Protein AF-A0A946S634-F1 (afdb_monomer_lite)

Sequence (115 aa):
MEAPKLRGMFRNVRTKPRSFVFKSRHLSDDPPQWSERKRRIESEVAKERGEKVPEQNMDSSIRFRKGGSVRKAARKANIRVILIGVVLLWITWKMMVWAETTEFGKMLEFIRDNG

Structure (mmCIF, N/CA/C/O backbone):
data_AF-A0A946S634-F1
#
_entry.id   AF-A0A946S634-F1
#
loop_
_atom_site.group_PDB
_atom_site.id
_atom_site.type_symbol
_atom_site.label_atom_id
_atom_site.label_alt_id
_atom_site.label_comp_id
_atom_site.label_asym_id
_atom_site.label_entity_id
_atom_site.label_seq_id
_atom_site.pdbx_PDB_ins_code
_atom_site.Cartn_x
_atom_site.Cartn_y
_atom_site.Cartn_z
_atom_site.occupancy
_atom_site.B_iso_or_equiv
_atom_site.auth_seq_id
_atom_site.auth_comp_id
_atom_site.auth_asym_id
_atom_site.auth_atom_id
_atom_site.pdbx_PDB_model_num
ATOM 1 N N . MET A 1 1 ? 35.380 -61.610 2.572 1.00 47.81 1 MET A N 1
ATOM 2 C CA . MET A 1 1 ? 33.929 -61.432 2.354 1.00 47.81 1 MET A CA 1
ATOM 3 C C . MET A 1 1 ? 33.678 -59.942 2.209 1.00 47.81 1 MET A C 1
ATOM 5 O O . MET A 1 1 ? 33.981 -59.209 3.140 1.00 47.81 1 MET A O 1
ATOM 9 N N . GLU A 1 2 ? 33.250 -59.479 1.035 1.00 51.38 2 GLU A N 1
ATOM 10 C CA . GLU A 1 2 ? 32.913 -58.063 0.828 1.00 51.38 2 GLU A CA 1
ATOM 11 C C . GLU A 1 2 ? 31.563 -57.737 1.478 1.00 51.38 2 GLU A C 1
ATOM 13 O O . GLU A 1 2 ? 30.606 -58.502 1.359 1.00 51.38 2 GLU A O 1
ATOM 18 N N . ALA A 1 3 ? 31.490 -56.606 2.182 1.00 69.62 3 ALA A N 1
ATOM 19 C CA . ALA A 1 3 ? 30.273 -56.177 2.860 1.00 69.62 3 ALA A CA 1
ATOM 20 C C . ALA A 1 3 ? 29.175 -55.795 1.843 1.00 69.62 3 ALA A C 1
ATOM 22 O O . ALA A 1 3 ? 29.455 -55.081 0.871 1.00 69.62 3 ALA A O 1
ATOM 23 N N . PRO A 1 4 ? 27.913 -56.219 2.050 1.00 67.31 4 PRO A N 1
ATOM 24 C CA . PRO A 1 4 ? 26.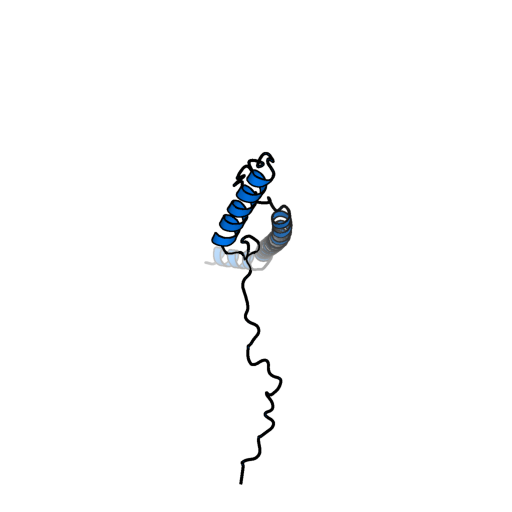828 -55.901 1.133 1.00 67.31 4 PRO A CA 1
ATOM 25 C C . PRO A 1 4 ? 26.535 -54.394 1.136 1.00 67.31 4 PRO A C 1
ATOM 27 O O . PRO A 1 4 ? 26.269 -53.782 2.170 1.00 67.31 4 PRO A O 1
ATOM 30 N N . LYS A 1 5 ? 26.566 -53.786 -0.056 1.00 66.12 5 LYS A N 1
ATOM 31 C CA . LYS A 1 5 ? 26.249 -52.368 -0.269 1.00 66.12 5 LYS A CA 1
ATOM 32 C C . LYS A 1 5 ? 24.762 -52.136 0.007 1.00 66.12 5 LYS A C 1
ATOM 34 O O . LYS A 1 5 ? 23.916 -52.466 -0.826 1.00 66.12 5 LYS A O 1
ATOM 39 N N . LEU A 1 6 ? 24.444 -51.544 1.158 1.00 64.75 6 LEU A N 1
ATOM 40 C CA . LEU A 1 6 ? 23.096 -51.073 1.473 1.00 64.75 6 LEU A CA 1
ATOM 41 C C . LEU A 1 6 ? 22.635 -50.117 0.361 1.00 64.75 6 LEU A C 1
ATOM 43 O O . LEU A 1 6 ? 23.251 -49.076 0.119 1.00 64.75 6 LEU A O 1
ATOM 47 N N . ARG A 1 7 ? 21.549 -50.468 -0.340 1.00 61.59 7 ARG A N 1
ATOM 48 C CA . ARG A 1 7 ? 20.851 -49.555 -1.257 1.00 61.59 7 ARG A CA 1
ATOM 49 C C . ARG A 1 7 ? 20.213 -48.451 -0.410 1.00 61.59 7 ARG A C 1
ATOM 51 O O . ARG A 1 7 ? 19.068 -48.565 0.007 1.00 61.59 7 ARG A O 1
ATOM 58 N N . GLY A 1 8 ? 20.995 -47.418 -0.104 1.00 64.19 8 GLY A N 1
ATOM 59 C CA . GLY A 1 8 ? 20.575 -46.313 0.750 1.00 64.19 8 GLY A CA 1
ATOM 60 C C . GLY A 1 8 ? 19.323 -45.622 0.210 1.00 64.19 8 GLY A C 1
ATOM 61 O O . GLY A 1 8 ? 19.246 -45.309 -0.981 1.00 64.19 8 GLY A O 1
ATOM 62 N N . MET A 1 9 ? 18.376 -45.338 1.111 1.00 62.03 9 MET A N 1
ATOM 63 C CA . MET A 1 9 ? 17.115 -44.613 0.869 1.00 62.03 9 MET A CA 1
ATOM 64 C C . MET A 1 9 ? 17.295 -43.249 0.169 1.00 62.03 9 MET A C 1
ATOM 66 O O . MET A 1 9 ? 16.334 -42.659 -0.311 1.00 62.03 9 MET A O 1
ATOM 70 N N . PHE A 1 10 ? 18.533 -42.764 0.058 1.00 60.84 10 PHE A N 1
ATOM 71 C CA . PHE A 1 10 ? 18.895 -41.461 -0.491 1.00 60.84 10 PHE A CA 1
ATOM 72 C C . PHE A 1 10 ? 19.576 -41.520 -1.865 1.00 60.84 10 PHE A C 1
ATOM 74 O O . PHE A 1 10 ? 20.105 -40.513 -2.325 1.00 60.84 10 PHE A O 1
ATOM 81 N N . ARG A 1 11 ? 19.546 -42.664 -2.564 1.00 62.12 11 ARG A N 1
ATOM 82 C CA . ARG A 1 11 ? 20.166 -42.806 -3.899 1.00 62.12 11 ARG A CA 1
ATOM 83 C C . ARG A 1 11 ? 19.581 -41.850 -4.961 1.00 62.12 11 ARG A C 1
ATOM 85 O O . ARG A 1 11 ? 20.279 -41.526 -5.914 1.00 62.12 11 ARG A O 1
ATOM 92 N N . ASN A 1 12 ? 18.350 -41.364 -4.761 1.00 59.22 12 ASN A N 1
ATOM 93 C CA . ASN A 1 12 ? 17.686 -40.368 -5.616 1.00 59.22 12 ASN A CA 1
ATOM 94 C C . ASN A 1 12 ? 17.507 -38.991 -4.959 1.00 59.22 12 ASN A C 1
ATOM 96 O O . ASN A 1 12 ? 16.863 -38.112 -5.538 1.00 59.22 12 ASN A O 1
ATOM 100 N N . VAL A 1 13 ? 18.076 -38.763 -3.773 1.00 61.84 13 VAL A N 1
ATOM 101 C CA . VAL A 1 13 ? 18.106 -37.406 -3.230 1.00 61.84 13 VAL A CA 1
ATOM 102 C C . VAL A 1 13 ? 19.178 -36.644 -3.989 1.00 61.84 13 VAL A C 1
ATOM 104 O O . VAL A 1 13 ? 20.350 -37.009 -3.961 1.00 61.84 13 VAL A O 1
ATOM 107 N N . ARG A 1 14 ? 18.760 -35.596 -4.713 1.00 60.94 14 ARG A N 1
ATOM 108 C CA . ARG A 1 14 ? 19.673 -34.619 -5.314 1.00 60.94 14 ARG A CA 1
ATOM 109 C C . ARG A 1 14 ? 20.635 -34.170 -4.216 1.00 60.94 14 ARG A C 1
ATOM 111 O O . ARG A 1 14 ? 20.251 -33.412 -3.334 1.00 60.94 14 ARG A O 1
ATOM 118 N N . THR A 1 15 ? 21.876 -34.641 -4.283 1.00 65.94 15 THR A N 1
ATOM 119 C CA . THR A 1 15 ? 22.933 -34.365 -3.297 1.00 65.94 15 THR A CA 1
ATOM 120 C C . THR A 1 15 ? 23.257 -32.877 -3.180 1.00 65.94 15 THR A C 1
ATOM 122 O O . THR A 1 15 ? 23.908 -32.461 -2.228 1.00 65.94 15 THR A O 1
ATOM 125 N N . LYS A 1 16 ? 22.769 -32.054 -4.117 1.00 65.94 16 LYS A N 1
ATOM 126 C CA . LYS A 1 16 ? 22.778 -30.598 -4.021 1.00 65.94 16 LYS A CA 1
ATOM 127 C C . LYS A 1 16 ? 21.341 -30.079 -3.869 1.00 65.94 16 LYS A C 1
ATOM 129 O O . LYS A 1 16 ? 20.539 -30.287 -4.788 1.00 65.94 16 LYS A O 1
ATOM 134 N N . PRO A 1 17 ? 20.998 -29.398 -2.756 1.00 72.12 17 PRO A N 1
ATOM 135 C CA . PRO A 1 17 ? 19.730 -28.686 -2.656 1.00 72.12 17 PRO A CA 1
ATOM 136 C C . PRO A 1 17 ? 19.646 -27.631 -3.766 1.00 72.12 17 PRO A C 1
ATOM 138 O O . PRO A 1 17 ? 20.668 -27.121 -4.231 1.00 72.12 17 PRO A O 1
ATOM 141 N N . ARG A 1 18 ? 18.427 -27.301 -4.215 1.00 73.94 18 ARG A N 1
ATOM 142 C CA . ARG A 1 18 ? 18.215 -26.175 -5.137 1.00 73.94 18 ARG A CA 1
ATOM 143 C C . ARG A 1 18 ? 18.753 -24.912 -4.464 1.00 73.94 18 ARG A C 1
ATOM 145 O O . ARG A 1 18 ? 18.165 -24.452 -3.490 1.00 73.94 18 ARG A O 1
ATOM 152 N N . SER A 1 19 ? 19.864 -24.375 -4.958 1.00 79.25 19 SER A N 1
ATOM 153 C CA . SER A 1 19 ? 20.376 -23.097 -4.483 1.00 79.25 19 SER A CA 1
ATOM 154 C C . SER A 1 19 ? 19.461 -21.986 -4.985 1.00 79.25 19 SER A C 1
ATOM 156 O O . SER A 1 19 ? 19.088 -21.932 -6.160 1.00 79.25 19 SER A O 1
ATOM 158 N N . PHE A 1 20 ? 19.061 -21.106 -4.075 1.00 78.00 20 PHE A N 1
ATOM 159 C CA . PHE A 1 20 ? 18.397 -19.870 -4.448 1.00 78.00 20 PHE A CA 1
ATOM 160 C C . PHE A 1 20 ? 19.458 -18.926 -5.013 1.00 78.00 20 PHE A C 1
ATOM 162 O O . PHE A 1 20 ? 20.353 -18.491 -4.292 1.00 78.00 20 PHE A O 1
ATOM 169 N N . VAL A 1 21 ? 19.379 -18.638 -6.310 1.00 76.50 21 VAL A N 1
ATOM 170 C CA . VAL A 1 21 ? 20.218 -17.623 -6.951 1.00 76.50 21 VAL A CA 1
ATOM 171 C C . VAL A 1 21 ? 19.355 -16.391 -7.160 1.00 76.50 21 VAL A C 1
ATOM 173 O O . VAL A 1 21 ? 18.401 -16.412 -7.941 1.00 76.50 21 VAL A O 1
ATOM 176 N N . PHE A 1 22 ? 19.673 -15.323 -6.433 1.00 77.94 22 PHE A N 1
ATOM 177 C CA . PHE A 1 22 ? 18.998 -14.045 -6.590 1.00 77.94 22 PHE A CA 1
ATOM 178 C C . PHE A 1 22 ? 19.420 -13.406 -7.914 1.00 77.94 22 PHE A C 1
ATOM 180 O O . PHE A 1 22 ? 20.530 -12.896 -8.043 1.00 77.94 22 PHE A O 1
ATOM 187 N N . LYS A 1 23 ? 18.520 -13.430 -8.898 1.00 78.12 23 LYS A N 1
ATOM 188 C CA . LYS A 1 23 ? 18.667 -12.671 -10.141 1.00 78.12 23 LYS A CA 1
ATOM 189 C C . LYS A 1 23 ? 17.937 -11.351 -9.992 1.00 78.12 23 LYS A C 1
ATOM 191 O O . LYS A 1 23 ? 16.705 -11.320 -9.902 1.00 78.12 23 LYS A O 1
ATOM 196 N N . SER A 1 24 ? 18.684 -10.256 -9.933 1.00 78.75 24 SER A N 1
ATOM 197 C CA . SER A 1 24 ? 18.057 -8.941 -9.901 1.00 78.75 24 SER A CA 1
ATOM 198 C C . SER A 1 24 ? 17.417 -8.660 -11.268 1.00 78.75 24 SER A C 1
ATOM 200 O O . SER A 1 24 ? 18.008 -8.924 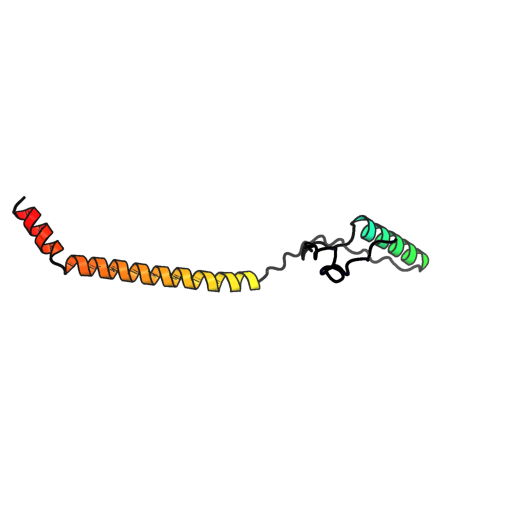-12.308 1.00 78.75 24 SER A O 1
ATOM 202 N N . ARG A 1 25 ? 16.203 -8.100 -11.295 1.00 76.44 25 ARG A N 1
ATOM 203 C CA . ARG A 1 25 ? 15.520 -7.744 -12.559 1.00 76.44 25 ARG A CA 1
ATOM 204 C C . ARG A 1 25 ? 16.195 -6.604 -13.330 1.00 76.44 25 ARG A C 1
ATOM 206 O O . ARG A 1 25 ? 15.756 -6.281 -14.430 1.00 76.44 25 ARG A O 1
ATOM 213 N N . HIS A 1 26 ? 17.181 -5.950 -12.723 1.00 75.12 26 HIS A N 1
ATOM 214 C CA . HIS A 1 26 ? 17.748 -4.688 -13.191 1.00 75.12 26 HIS A CA 1
ATOM 215 C C . HIS A 1 26 ? 19.242 -4.772 -13.501 1.00 75.12 26 HIS A C 1
ATOM 217 O O . HIS A 1 26 ? 19.785 -3.819 -14.047 1.00 75.12 26 HIS A O 1
ATOM 223 N N . LEU A 1 27 ? 19.885 -5.896 -13.183 1.00 70.19 27 LEU A N 1
ATOM 224 C CA . LEU A 1 27 ? 21.285 -6.148 -13.485 1.00 70.19 27 LEU A CA 1
ATOM 225 C C . LEU A 1 27 ? 21.359 -7.364 -14.401 1.00 70.19 27 LEU A C 1
ATOM 227 O O . LEU A 1 27 ? 20.770 -8.401 -14.099 1.00 70.19 27 LEU A O 1
ATOM 231 N N . SER A 1 28 ? 22.044 -7.213 -15.529 1.00 69.56 28 SER A N 1
ATOM 232 C CA . SER A 1 28 ? 22.392 -8.337 -16.391 1.00 69.56 28 SER A CA 1
ATOM 233 C C . SER A 1 28 ? 23.293 -9.309 -15.631 1.00 69.56 28 SER A C 1
ATOM 235 O O . SER A 1 28 ? 24.181 -8.879 -14.899 1.00 69.56 28 SER A O 1
ATOM 237 N N . ASP A 1 29 ? 23.084 -10.609 -15.837 1.00 70.81 29 ASP A N 1
ATOM 238 C CA . ASP A 1 29 ? 23.904 -11.665 -15.226 1.00 70.81 29 ASP A CA 1
ATOM 239 C C . ASP A 1 29 ? 25.335 -11.713 -15.815 1.00 70.81 29 ASP A C 1
ATOM 241 O O . ASP A 1 29 ? 26.199 -12.417 -15.292 1.00 70.81 29 ASP A O 1
ATOM 245 N N . ASP A 1 30 ? 25.591 -10.976 -16.903 1.00 73.56 30 ASP A N 1
ATOM 246 C CA . ASP A 1 30 ? 26.871 -10.976 -17.605 1.00 73.56 30 ASP A CA 1
ATOM 247 C C . ASP A 1 30 ? 27.944 -10.175 -16.849 1.00 73.56 30 ASP A C 1
ATOM 249 O O . ASP A 1 30 ? 27.696 -9.036 -16.432 1.00 73.56 30 ASP A O 1
ATOM 253 N N . PRO A 1 31 ? 29.173 -10.713 -16.722 1.00 75.75 31 PRO A N 1
ATOM 254 C CA . PRO A 1 31 ? 30.300 -9.964 -16.186 1.00 75.75 31 PRO A CA 1
ATOM 255 C C . PRO A 1 31 ? 30.550 -8.680 -17.001 1.00 75.75 31 PRO A C 1
ATOM 257 O O . PRO A 1 31 ? 30.579 -8.751 -18.233 1.00 75.75 31 PRO A O 1
ATOM 260 N N . PRO A 1 32 ? 30.829 -7.528 -16.359 1.00 68.69 32 PRO A N 1
ATOM 261 C CA . PRO A 1 32 ? 31.089 -6.257 -17.051 1.00 68.69 32 PRO A CA 1
ATOM 262 C C . PRO A 1 32 ? 32.189 -6.347 -18.121 1.00 68.69 32 PRO A C 1
ATOM 264 O O . PRO A 1 32 ? 32.119 -5.718 -19.167 1.00 68.69 32 PRO A O 1
ATOM 267 N N . GLN A 1 33 ? 33.177 -7.215 -17.903 1.00 77.19 33 GLN A N 1
ATOM 268 C CA . GLN A 1 33 ? 34.289 -7.436 -18.829 1.00 77.19 33 GLN A CA 1
ATOM 269 C C . GLN A 1 33 ? 33.852 -8.079 -20.158 1.00 77.19 33 GLN A C 1
ATOM 271 O O . GLN A 1 33 ? 34.536 -7.945 -21.174 1.00 77.19 33 GLN A O 1
ATOM 276 N N . TRP A 1 34 ? 32.728 -8.803 -20.173 1.00 78.56 34 TRP A N 1
ATOM 277 C CA . TRP A 1 34 ? 32.227 -9.482 -21.368 1.00 78.56 34 TRP A CA 1
ATOM 278 C C . TRP A 1 34 ? 31.584 -8.504 -22.352 1.00 78.56 34 TRP A C 1
ATOM 280 O O . TRP A 1 34 ? 31.833 -8.588 -23.556 1.00 78.56 34 TRP A O 1
ATOM 290 N N . SER A 1 35 ? 30.808 -7.540 -21.850 1.00 74.88 35 SER A N 1
ATOM 291 C CA . SER A 1 35 ? 30.194 -6.504 -22.686 1.00 74.88 35 SER A CA 1
ATOM 292 C C . SER A 1 35 ? 31.253 -5.589 -23.308 1.00 74.88 35 SER A C 1
ATOM 294 O O . SER A 1 35 ? 31.174 -5.278 -24.496 1.00 74.88 35 SER A O 1
ATOM 296 N N . GLU A 1 36 ? 32.297 -5.245 -22.552 1.00 76.56 36 GLU A N 1
ATOM 297 C CA . GLU A 1 36 ? 33.451 -4.487 -23.048 1.00 76.56 36 GLU A CA 1
ATOM 298 C C . GLU A 1 36 ? 34.210 -5.231 -24.154 1.00 76.56 36 GLU A C 1
ATOM 300 O O . GLU A 1 36 ? 34.564 -4.639 -25.177 1.00 76.56 36 GLU A O 1
ATOM 305 N N . ARG A 1 37 ? 34.433 -6.541 -23.984 1.00 78.75 37 ARG A N 1
ATOM 306 C CA . ARG A 1 37 ? 35.079 -7.389 -24.999 1.00 78.75 37 ARG A CA 1
ATOM 307 C C . ARG A 1 37 ? 34.242 -7.506 -26.264 1.00 78.75 37 ARG A C 1
ATOM 309 O O . ARG A 1 37 ? 34.773 -7.318 -27.355 1.00 78.75 37 ARG A O 1
ATOM 316 N N . LYS A 1 38 ? 32.941 -7.766 -26.122 1.00 82.44 38 LYS A N 1
ATOM 317 C CA . LYS A 1 38 ? 32.008 -7.848 -27.250 1.00 82.44 38 LYS A CA 1
ATOM 318 C C . LYS A 1 38 ? 31.996 -6.544 -28.050 1.00 82.44 38 LYS A C 1
ATOM 320 O O . LYS A 1 38 ? 32.116 -6.583 -29.268 1.00 82.44 38 LYS A O 1
ATOM 325 N N . ARG A 1 39 ? 31.980 -5.399 -27.359 1.00 74.50 39 ARG A N 1
ATOM 326 C CA . ARG A 1 39 ? 32.054 -4.067 -27.975 1.00 74.50 39 ARG A CA 1
ATOM 327 C C . ARG A 1 39 ? 33.349 -3.856 -28.756 1.00 74.50 39 ARG A C 1
ATOM 329 O O . ARG A 1 39 ? 33.325 -3.273 -29.837 1.00 74.50 39 ARG A O 1
ATOM 336 N N . ARG A 1 40 ? 34.479 -4.326 -28.219 1.00 79.69 40 ARG A N 1
ATOM 337 C CA . ARG A 1 40 ? 35.775 -4.226 -28.898 1.00 79.69 40 ARG A CA 1
ATOM 338 C C . ARG A 1 40 ? 35.774 -5.043 -30.195 1.00 79.69 40 ARG A C 1
ATOM 340 O O . ARG A 1 40 ? 36.075 -4.491 -31.247 1.00 79.69 40 ARG A O 1
ATOM 347 N N . ILE A 1 41 ? 35.312 -6.291 -30.128 1.00 83.06 41 ILE A N 1
ATOM 348 C CA . ILE A 1 41 ? 35.218 -7.194 -31.285 1.00 83.06 41 ILE A CA 1
ATOM 349 C C . ILE A 1 41 ? 34.269 -6.628 -32.346 1.00 83.06 41 ILE A C 1
ATOM 351 O O . ILE A 1 41 ? 34.621 -6.570 -33.517 1.00 83.06 41 ILE A O 1
ATOM 355 N N . GLU A 1 42 ? 33.085 -6.157 -31.951 1.00 81.56 42 GLU A N 1
ATOM 356 C CA . GLU A 1 42 ? 32.128 -5.546 -32.883 1.00 81.56 42 GLU A CA 1
ATOM 357 C C . GLU A 1 42 ? 32.715 -4.307 -33.574 1.00 81.56 42 GLU A C 1
ATOM 359 O O . GLU A 1 42 ? 32.507 -4.118 -34.771 1.00 81.56 42 GLU A O 1
ATOM 364 N N . SER A 1 43 ? 33.507 -3.499 -32.857 1.00 76.38 43 SER A N 1
ATOM 365 C CA . SER A 1 43 ? 34.197 -2.344 -33.441 1.00 76.38 43 SER A CA 1
ATOM 366 C C . SER A 1 43 ? 35.311 -2.734 -34.418 1.00 76.38 43 SER A C 1
ATOM 368 O O . SER A 1 43 ? 35.523 -2.038 -35.409 1.00 76.38 43 SER A O 1
ATOM 370 N N . GLU A 1 44 ? 36.018 -3.834 -34.157 1.00 79.19 44 GLU A N 1
ATOM 371 C CA . GLU A 1 44 ? 37.085 -4.354 -35.020 1.00 79.19 44 GLU A CA 1
ATOM 372 C C . GLU A 1 44 ? 36.492 -4.955 -36.302 1.00 79.19 44 GLU A C 1
ATOM 374 O O . GLU A 1 44 ? 36.890 -4.572 -37.400 1.00 79.19 44 GLU A O 1
ATOM 379 N N . VAL A 1 45 ? 35.445 -5.775 -36.179 1.00 82.56 45 VAL A N 1
ATOM 380 C CA . VAL A 1 45 ? 34.719 -6.369 -37.315 1.00 82.56 45 VAL A CA 1
ATOM 381 C C . VAL A 1 45 ? 34.061 -5.300 -38.194 1.00 82.56 45 VAL A C 1
ATOM 383 O O . VAL A 1 45 ? 34.071 -5.411 -39.419 1.00 82.56 45 VAL A O 1
ATOM 386 N N . ALA A 1 46 ? 33.499 -4.245 -37.599 1.00 76.88 46 ALA A N 1
ATOM 387 C CA . ALA A 1 46 ? 32.908 -3.143 -38.358 1.00 76.88 46 ALA A CA 1
ATOM 388 C C . ALA A 1 46 ? 33.963 -2.349 -39.152 1.00 76.88 46 ALA A C 1
ATOM 390 O O . ALA A 1 46 ? 33.711 -1.974 -40.299 1.00 76.88 46 ALA A O 1
ATOM 391 N N . LYS A 1 47 ? 35.163 -2.151 -38.581 1.00 75.69 47 LYS A N 1
ATOM 392 C CA . LYS A 1 4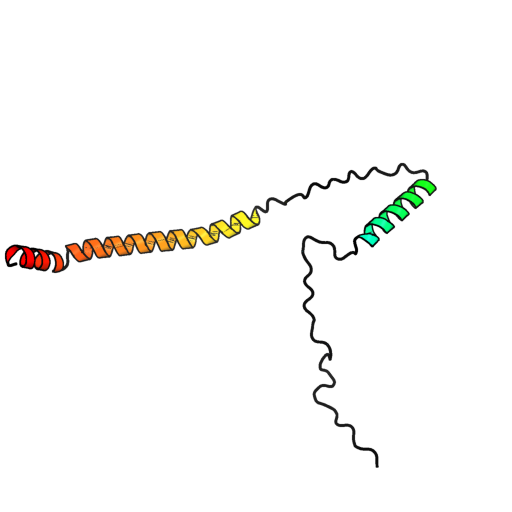7 ? 36.301 -1.537 -39.287 1.00 75.69 47 LYS A CA 1
ATOM 393 C C . LYS A 1 47 ? 36.771 -2.395 -40.459 1.00 75.69 47 LYS A C 1
ATOM 395 O O . LYS A 1 47 ? 37.000 -1.853 -41.535 1.00 75.69 47 LYS A O 1
ATOM 400 N N . GLU A 1 48 ? 36.869 -3.711 -40.273 1.00 77.31 48 GLU A N 1
ATOM 401 C CA . GLU A 1 48 ? 37.239 -4.646 -41.347 1.00 77.31 48 GLU A CA 1
ATOM 402 C C . GLU A 1 48 ? 36.212 -4.668 -42.487 1.00 77.31 48 GLU A C 1
ATOM 404 O O . GLU A 1 48 ? 36.580 -4.794 -43.652 1.00 77.31 48 GLU A O 1
ATOM 409 N N . ARG A 1 49 ? 34.924 -4.492 -42.171 1.00 77.56 49 ARG A N 1
ATOM 410 C CA . ARG A 1 49 ? 33.841 -4.414 -43.164 1.00 77.56 49 ARG A CA 1
ATOM 411 C C . ARG A 1 49 ? 33.710 -3.048 -43.846 1.00 77.56 49 ARG A C 1
ATOM 413 O O . ARG A 1 49 ? 32.870 -2.907 -44.731 1.00 77.56 49 ARG A O 1
ATOM 420 N N . GLY A 1 50 ? 34.514 -2.053 -43.459 1.00 70.94 50 GLY A N 1
ATOM 421 C CA . GLY A 1 50 ? 34.450 -0.694 -44.012 1.00 70.94 50 GLY A CA 1
ATOM 422 C C . GLY A 1 50 ? 33.143 0.042 -43.696 1.00 70.94 50 GLY A C 1
ATOM 423 O O . GLY A 1 50 ? 32.798 1.016 -44.366 1.00 70.94 50 GLY A O 1
ATOM 424 N N . GLU A 1 51 ? 32.398 -0.423 -42.693 1.00 72.12 51 GLU A N 1
ATOM 425 C CA . GLU A 1 51 ? 31.084 0.102 -42.339 1.00 72.12 51 GLU A CA 1
ATOM 426 C C . GLU A 1 51 ? 31.232 1.180 -41.254 1.00 72.12 51 GLU A C 1
ATOM 428 O O . GLU A 1 51 ? 32.057 1.069 -40.342 1.00 72.12 51 GLU A O 1
ATOM 433 N N . LYS A 1 52 ? 30.450 2.266 -41.341 1.00 62.12 52 LYS A N 1
ATOM 434 C CA . LYS A 1 52 ? 30.470 3.311 -40.307 1.00 62.12 52 LYS A CA 1
ATOM 435 C C . LYS A 1 52 ? 29.948 2.708 -39.007 1.00 62.12 52 LYS A C 1
ATOM 437 O O . LYS A 1 52 ? 28.773 2.367 -38.921 1.00 62.12 52 LYS A O 1
ATOM 442 N N . VAL A 1 53 ? 30.820 2.604 -38.003 1.00 60.12 53 VAL A N 1
ATOM 443 C CA . VAL A 1 53 ? 30.443 2.174 -36.652 1.00 60.12 53 VAL A CA 1
ATOM 444 C C . VAL A 1 53 ? 29.334 3.111 -36.168 1.00 60.12 53 VAL A C 1
ATOM 446 O O . VAL A 1 53 ? 29.591 4.313 -36.052 1.00 60.12 53 VAL A O 1
ATOM 449 N N . PRO A 1 54 ? 28.107 2.624 -35.910 1.00 58.25 54 PRO A N 1
ATOM 450 C CA . PRO A 1 54 ? 27.094 3.473 -35.319 1.00 58.25 54 PRO A CA 1
ATOM 451 C C . PRO A 1 54 ? 27.606 3.865 -33.937 1.00 58.25 54 PRO A C 1
ATOM 453 O O . PRO A 1 54 ? 27.857 3.006 -33.088 1.00 58.25 54 PRO A O 1
ATOM 456 N N . GLU A 1 55 ? 27.803 5.164 -33.730 1.00 55.72 55 GLU A N 1
ATOM 457 C CA . GLU A 1 55 ? 28.097 5.724 -32.422 1.00 55.72 55 GLU A CA 1
ATOM 458 C C . GLU A 1 55 ? 26.863 5.454 -31.557 1.00 55.72 55 GLU A C 1
ATOM 460 O O . GLU A 1 55 ? 25.865 6.176 -31.587 1.00 55.72 55 GLU A O 1
ATOM 465 N N . GLN A 1 56 ? 26.863 4.310 -30.872 1.00 55.56 56 GLN A N 1
ATOM 466 C CA . GLN A 1 56 ? 25.823 3.997 -29.913 1.00 55.56 56 GLN A CA 1
ATOM 467 C C . GLN A 1 56 ? 26.016 4.971 -28.764 1.00 55.56 56 GLN A C 1
ATOM 469 O O . GLN A 1 56 ? 26.838 4.744 -27.873 1.00 55.56 56 GLN A O 1
ATOM 474 N N . ASN A 1 57 ? 25.271 6.076 -28.848 1.00 49.56 57 ASN A N 1
ATOM 475 C CA . ASN A 1 57 ? 25.000 6.985 -27.754 1.00 49.56 57 ASN A CA 1
ATOM 476 C C . ASN A 1 57 ? 24.850 6.134 -26.497 1.00 49.56 57 ASN A C 1
ATOM 478 O O . ASN A 1 57 ? 23.914 5.334 -26.390 1.00 49.56 57 ASN A O 1
ATOM 482 N N . MET A 1 58 ? 25.814 6.256 -25.582 1.00 51.19 58 MET A N 1
ATOM 483 C CA . MET A 1 58 ? 25.682 5.726 -24.234 1.00 51.19 58 MET A CA 1
ATOM 484 C C . MET A 1 58 ? 24.615 6.573 -23.566 1.00 51.19 58 MET A C 1
ATOM 486 O O . MET A 1 58 ? 24.900 7.495 -22.809 1.00 51.19 58 MET A O 1
ATOM 490 N N . ASP A 1 59 ? 23.368 6.281 -23.905 1.00 49.44 59 ASP A N 1
ATOM 491 C CA . ASP A 1 59 ? 22.212 6.830 -23.248 1.00 49.44 59 ASP A CA 1
ATOM 492 C C . ASP A 1 59 ? 22.139 6.104 -21.902 1.00 49.44 59 ASP A C 1
ATOM 494 O O . ASP A 1 59 ? 21.399 5.143 -21.694 1.00 49.44 59 ASP A O 1
ATOM 498 N N . SER A 1 60 ? 22.996 6.543 -20.978 1.00 50.34 60 SER A N 1
ATOM 499 C CA . SER A 1 60 ? 22.973 6.206 -19.556 1.00 50.34 60 SER A CA 1
ATOM 500 C C . SER A 1 60 ? 21.758 6.830 -18.864 1.00 50.34 60 SER A C 1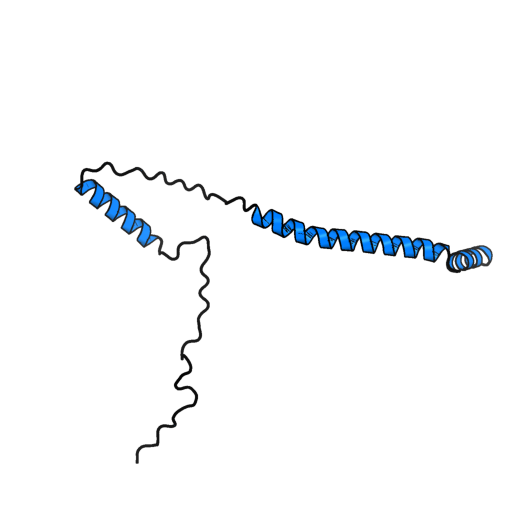
ATOM 502 O O . SER A 1 60 ? 21.737 6.995 -17.643 1.00 50.34 60 SER A O 1
ATOM 504 N N . SER A 1 61 ? 20.700 7.146 -19.619 1.00 53.81 61 SER A N 1
ATOM 505 C CA . SER A 1 61 ? 19.392 7.389 -19.058 1.00 53.81 61 SER A CA 1
ATOM 506 C C . SER A 1 61 ? 18.880 6.068 -18.492 1.00 53.81 61 SER A C 1
ATOM 508 O O . SER A 1 61 ? 18.233 5.248 -19.148 1.00 53.81 61 SER A O 1
ATOM 510 N N . ILE A 1 62 ? 19.174 5.862 -17.208 1.00 52.88 62 ILE A N 1
ATOM 511 C CA . ILE A 1 62 ? 18.412 4.980 -16.334 1.00 52.88 62 ILE A CA 1
ATOM 512 C C . ILE A 1 62 ? 16.962 5.455 -16.444 1.00 52.88 62 ILE A C 1
ATOM 514 O O . ILE A 1 62 ? 16.499 6.344 -15.727 1.00 52.88 62 ILE A O 1
ATOM 518 N N . ARG A 1 63 ? 16.232 4.897 -17.410 1.00 57.31 63 ARG A N 1
ATOM 519 C CA . ARG A 1 63 ? 14.806 5.125 -17.565 1.00 57.31 63 ARG A CA 1
ATOM 520 C C . ARG A 1 63 ? 14.146 4.370 -16.433 1.00 57.31 63 ARG A C 1
ATOM 522 O O . ARG A 1 63 ? 13.768 3.206 -16.568 1.00 57.31 63 ARG A O 1
ATOM 529 N N . PHE A 1 64 ? 13.987 5.055 -15.304 1.00 53.22 64 PHE A N 1
ATOM 530 C CA . PHE A 1 64 ? 13.013 4.681 -14.297 1.00 53.22 64 PHE A CA 1
ATOM 531 C C . PHE A 1 64 ? 11.667 4.616 -15.011 1.00 53.22 64 PHE A C 1
ATOM 533 O O . PHE A 1 64 ? 11.018 5.639 -15.245 1.00 53.22 64 PHE A O 1
ATOM 540 N N . ARG A 1 65 ? 11.247 3.409 -15.413 1.00 55.06 65 ARG A N 1
ATOM 541 C CA . ARG A 1 65 ? 9.862 3.157 -15.801 1.00 55.06 65 ARG A CA 1
ATOM 542 C C . ARG A 1 65 ? 9.039 3.677 -14.631 1.00 55.06 65 ARG A C 1
ATOM 544 O O . ARG A 1 65 ? 9.010 3.038 -13.581 1.00 55.06 65 ARG A O 1
ATOM 551 N N . LYS A 1 66 ? 8.405 4.845 -14.791 1.00 55.69 66 LYS A N 1
ATOM 552 C CA . LYS A 1 66 ? 7.371 5.349 -13.883 1.00 55.69 66 LYS A CA 1
ATOM 553 C C . LYS A 1 66 ? 6.263 4.302 -13.905 1.00 55.69 66 LYS A C 1
ATOM 555 O O . LYS A 1 66 ? 5.356 4.339 -14.731 1.00 55.69 66 LYS A O 1
ATOM 560 N N . GLY A 1 67 ? 6.410 3.293 -13.052 1.00 49.62 67 GLY A N 1
ATOM 561 C CA . GLY A 1 67 ? 5.532 2.145 -12.961 1.00 49.62 67 GLY A CA 1
ATOM 562 C C . GLY A 1 67 ? 4.188 2.614 -12.443 1.00 49.62 67 GLY A C 1
ATOM 563 O O . GLY A 1 67 ? 3.950 2.644 -11.237 1.00 49.62 67 GLY A O 1
ATOM 564 N N . GLY A 1 68 ? 3.286 2.971 -13.357 1.00 53.81 68 GLY A N 1
ATOM 565 C CA . GLY A 1 68 ? 1.890 3.260 -13.030 1.00 53.81 68 GLY A CA 1
ATOM 566 C C . GLY A 1 68 ? 1.203 2.099 -12.295 1.00 53.81 68 GLY A C 1
ATOM 567 O O . GLY A 1 68 ? 0.206 2.317 -11.612 1.00 53.81 68 GLY A O 1
ATOM 568 N N . SER A 1 69 ? 1.762 0.886 -12.369 1.00 55.53 69 SER A N 1
ATOM 569 C CA . SER A 1 69 ? 1.319 -0.302 -11.633 1.00 55.53 69 SER A CA 1
ATOM 570 C C . SER A 1 69 ? 1.507 -0.191 -10.115 1.00 55.53 69 SER A C 1
ATOM 572 O O . SER A 1 69 ? 0.602 -0.581 -9.379 1.00 55.53 69 SER A O 1
ATOM 574 N N . VAL A 1 70 ? 2.602 0.410 -9.628 1.00 56.78 70 VAL A N 1
ATOM 575 C CA . VAL A 1 70 ? 2.849 0.593 -8.180 1.00 56.78 70 VAL A CA 1
ATOM 576 C C . VAL A 1 70 ? 1.824 1.561 -7.588 1.00 56.78 70 VAL A C 1
ATOM 578 O O . VAL A 1 70 ? 1.233 1.300 -6.542 1.00 56.78 70 VAL A O 1
ATOM 581 N N . ARG A 1 71 ? 1.515 2.640 -8.320 1.00 56.19 71 ARG A N 1
ATOM 582 C CA . ARG A 1 71 ? 0.492 3.623 -7.925 1.00 56.19 71 ARG A CA 1
ATOM 583 C C . ARG A 1 71 ? -0.918 3.028 -7.865 1.00 56.19 71 ARG A C 1
ATOM 585 O O . ARG A 1 71 ? -1.729 3.511 -7.083 1.00 56.19 71 ARG A O 1
ATOM 592 N N . LYS A 1 72 ? -1.235 2.017 -8.683 1.00 56.03 72 LYS A N 1
ATOM 593 C CA . LYS A 1 72 ? -2.540 1.328 -8.649 1.00 56.03 72 LYS A CA 1
ATOM 594 C C . LYS A 1 72 ? -2.624 0.316 -7.501 1.00 56.03 72 LYS A C 1
ATOM 596 O O . LYS A 1 72 ? -3.677 0.212 -6.877 1.00 56.03 72 LYS A O 1
ATOM 601 N N . ALA A 1 73 ? -1.525 -0.373 -7.187 1.00 58.59 73 ALA A N 1
ATOM 602 C CA . ALA A 1 73 ? -1.449 -1.285 -6.044 1.00 58.59 73 ALA A CA 1
ATOM 603 C C . ALA A 1 73 ? -1.548 -0.537 -4.699 1.00 58.59 73 ALA A C 1
ATOM 605 O O . ALA A 1 73 ? -2.338 -0.927 -3.841 1.00 58.59 73 ALA A O 1
ATOM 606 N N . ALA A 1 74 ? -0.846 0.593 -4.554 1.00 59.91 74 ALA A N 1
ATOM 607 C CA . ALA A 1 74 ? -0.885 1.420 -3.343 1.00 59.91 74 ALA A CA 1
ATOM 608 C C . ALA A 1 74 ? -2.284 2.002 -3.053 1.00 59.91 74 ALA A C 1
ATOM 610 O O . ALA A 1 74 ? -2.728 2.022 -1.908 1.00 59.91 74 ALA A O 1
ATOM 611 N N . ARG A 1 75 ? -3.036 2.403 -4.091 1.00 62.50 75 ARG A N 1
ATOM 612 C CA . ARG A 1 75 ? -4.406 2.925 -3.921 1.00 62.50 75 ARG A CA 1
ATOM 613 C C . ARG A 1 75 ? -5.359 1.910 -3.291 1.00 62.50 75 ARG A C 1
ATOM 615 O O . ARG A 1 75 ? -6.179 2.294 -2.467 1.00 62.50 75 ARG A O 1
ATOM 622 N N . LYS A 1 76 ? -5.247 0.623 -3.643 1.00 62.41 76 LYS A N 1
ATOM 623 C CA . LYS A 1 76 ? -6.110 -0.426 -3.071 1.00 62.41 76 LYS A CA 1
ATOM 624 C C . LYS A 1 76 ? -5.813 -0.690 -1.592 1.00 62.41 76 LYS A C 1
ATOM 626 O O . LYS A 1 76 ? -6.741 -0.993 -0.849 1.00 62.41 76 LYS A O 1
ATOM 631 N N . ALA A 1 77 ? -4.557 -0.549 -1.163 1.00 64.62 77 ALA A N 1
ATOM 632 C CA . ALA A 1 77 ? -4.190 -0.667 0.248 1.00 64.62 77 ALA A CA 1
ATOM 633 C C . ALA A 1 77 ? -4.742 0.507 1.079 1.00 64.62 77 ALA A C 1
ATOM 635 O O . ALA A 1 77 ? -5.305 0.287 2.149 1.00 64.62 77 ALA A O 1
ATOM 636 N N . ASN A 1 78 ? -4.684 1.730 0.544 1.00 77.69 78 ASN A N 1
ATOM 637 C CA . ASN A 1 78 ? -5.134 2.932 1.255 1.00 77.69 78 ASN A CA 1
ATOM 638 C C . ASN A 1 78 ? -6.652 2.966 1.499 1.00 77.69 78 ASN A C 1
ATOM 640 O O . ASN A 1 78 ? -7.090 3.469 2.529 1.00 77.69 78 ASN A O 1
ATOM 644 N N . ILE A 1 79 ? -7.461 2.386 0.604 1.00 87.88 79 ILE A N 1
ATOM 645 C CA . ILE A 1 79 ? -8.926 2.342 0.772 1.00 87.88 79 ILE A CA 1
ATOM 646 C C . ILE A 1 79 ? -9.324 1.556 2.028 1.00 87.88 79 ILE A C 1
ATOM 648 O O . ILE A 1 79 ? -10.235 1.970 2.738 1.00 87.88 79 ILE A O 1
ATOM 652 N N . ARG A 1 80 ? -8.631 0.451 2.341 1.00 88.12 80 ARG A N 1
ATOM 653 C CA . ARG A 1 80 ? -8.926 -0.339 3.550 1.00 88.12 80 ARG A CA 1
ATOM 654 C C . ARG A 1 80 ? -8.669 0.462 4.820 1.00 88.12 80 ARG A C 1
ATOM 656 O O . ARG A 1 80 ? -9.480 0.412 5.734 1.00 88.12 80 ARG A O 1
ATOM 663 N N . VAL A 1 81 ? -7.572 1.217 4.852 1.00 92.19 81 VAL A N 1
ATOM 664 C CA . VAL A 1 81 ? -7.216 2.067 5.997 1.00 92.19 81 VAL A CA 1
ATOM 665 C C . VAL A 1 81 ? -8.257 3.168 6.194 1.00 92.19 81 VAL A C 1
ATOM 667 O O . VAL A 1 81 ? -8.704 3.383 7.315 1.00 92.19 81 VAL A O 1
ATOM 670 N N . ILE A 1 82 ? -8.704 3.806 5.108 1.00 94.12 82 ILE A N 1
ATOM 671 C CA . ILE A 1 82 ? -9.766 4.821 5.161 1.00 94.12 82 ILE A CA 1
ATOM 672 C C . ILE A 1 82 ? -11.073 4.210 5.681 1.00 94.12 82 ILE A C 1
ATOM 674 O O . ILE A 1 82 ? -11.706 4.787 6.559 1.00 94.12 82 ILE A O 1
ATOM 678 N N . LEU A 1 83 ? -11.453 3.027 5.190 1.00 95.75 83 LEU A N 1
ATOM 679 C CA . LEU A 1 83 ? -12.674 2.342 5.619 1.00 95.75 83 LEU A CA 1
ATOM 680 C C . LEU A 1 83 ? -12.627 1.997 7.115 1.00 95.75 83 LEU A C 1
ATOM 682 O O . LEU A 1 83 ? -13.576 2.294 7.835 1.00 95.75 83 LEU A O 1
ATOM 686 N N . ILE A 1 84 ? -11.507 1.447 7.595 1.00 95.25 84 ILE A N 1
ATOM 687 C CA . ILE A 1 84 ? -11.295 1.173 9.025 1.00 95.25 84 ILE A CA 1
ATOM 688 C C . ILE A 1 84 ? -11.378 2.471 9.840 1.00 95.25 84 ILE A C 1
ATOM 690 O O . ILE A 1 84 ? -12.051 2.500 10.867 1.00 95.25 84 ILE A O 1
ATOM 694 N N . GLY A 1 85 ? -10.752 3.552 9.367 1.00 96.94 85 GLY A N 1
ATOM 695 C CA . GLY A 1 85 ? -10.800 4.858 10.024 1.00 96.94 85 GLY A CA 1
ATOM 696 C C . GLY A 1 85 ? -12.225 5.394 10.177 1.00 96.94 85 GLY A C 1
ATOM 697 O O . GLY A 1 85 ? -12.599 5.803 11.271 1.00 96.94 85 GLY A O 1
ATOM 698 N N . VAL A 1 86 ? -13.042 5.329 9.121 1.00 97.62 86 VAL A N 1
ATOM 699 C CA . VAL A 1 86 ? -14.452 5.763 9.157 1.00 97.62 86 VAL A CA 1
ATOM 700 C C . VAL A 1 86 ? -15.274 4.924 10.139 1.00 97.62 86 VAL A C 1
ATOM 702 O O . VAL A 1 86 ? -16.053 5.482 10.910 1.00 97.62 86 VAL A O 1
ATOM 705 N N . VAL A 1 87 ? -15.081 3.601 10.153 1.00 97.75 87 VAL A N 1
ATOM 706 C CA . VAL A 1 87 ? -15.775 2.702 11.092 1.00 97.75 87 VAL A CA 1
ATOM 707 C C . VAL A 1 87 ? -15.414 3.033 12.539 1.00 97.75 87 VAL A C 1
ATOM 709 O O . VAL A 1 87 ? -16.307 3.140 13.376 1.00 97.75 87 VAL A O 1
ATOM 712 N N . LEU A 1 88 ? -14.129 3.242 12.836 1.00 97.69 88 LEU A N 1
ATOM 713 C CA . LEU A 1 88 ? -13.685 3.625 14.178 1.00 97.69 88 LEU A CA 1
ATOM 714 C C . LEU A 1 88 ? -14.289 4.965 14.609 1.00 97.69 88 LEU A C 1
ATOM 716 O O . LEU A 1 88 ? -14.795 5.073 15.720 1.00 97.69 88 LEU A O 1
ATOM 720 N N . LEU A 1 89 ? -14.303 5.958 13.718 1.00 97.56 89 LEU A N 1
ATOM 721 C CA . LEU A 1 89 ? -14.888 7.274 13.986 1.00 97.56 89 LEU A CA 1
ATOM 722 C C . LEU A 1 89 ? -16.388 7.174 14.306 1.00 97.56 89 LEU A C 1
ATOM 724 O O . LEU A 1 89 ? -16.869 7.811 15.242 1.00 97.56 89 LEU A O 1
ATOM 728 N N . TRP A 1 90 ? -17.109 6.320 13.576 1.00 97.31 90 TRP A N 1
ATOM 729 C CA . TRP A 1 90 ? -18.524 6.051 13.822 1.00 97.31 90 TRP A CA 1
ATOM 730 C C . TRP A 1 90 ? -18.769 5.364 15.171 1.00 97.31 90 TRP A C 1
ATOM 732 O O . TRP A 1 90 ? -19.672 5.771 15.902 1.00 97.31 90 TRP A O 1
ATOM 742 N N . ILE A 1 91 ? -17.956 4.365 15.533 1.00 96.88 91 ILE A N 1
ATOM 743 C CA . ILE A 1 91 ? -18.053 3.688 16.837 1.00 96.88 91 ILE A CA 1
ATOM 744 C C . ILE A 1 91 ? -17.812 4.684 17.971 1.00 96.88 91 ILE A C 1
ATOM 746 O O . ILE A 1 91 ? -18.601 4.730 18.911 1.00 96.88 91 ILE A O 1
ATOM 750 N N . THR A 1 92 ? -16.764 5.506 17.880 1.00 95.94 92 THR A N 1
ATOM 751 C CA . THR A 1 92 ? -16.451 6.515 18.902 1.00 95.94 92 THR A CA 1
ATOM 752 C C . THR A 1 92 ? -17.595 7.510 19.070 1.00 95.94 92 THR A C 1
ATOM 754 O O . THR A 1 92 ? -18.000 7.798 20.194 1.00 95.94 92 THR A O 1
ATOM 757 N N . TRP A 1 93 ? -18.173 7.983 17.964 1.00 95.69 93 TRP A N 1
ATOM 758 C CA . TRP A 1 93 ? -19.346 8.853 18.009 1.00 95.69 93 TRP A CA 1
ATOM 759 C C . TRP A 1 93 ? -20.548 8.166 18.674 1.00 95.69 93 TRP A C 1
ATOM 761 O O . TRP A 1 93 ? -21.190 8.746 19.547 1.00 95.69 93 TRP A O 1
ATOM 771 N N . LYS A 1 94 ? -20.818 6.900 18.333 1.00 93.94 94 LYS A N 1
ATOM 772 C CA . LYS A 1 94 ? -21.892 6.122 18.968 1.00 93.94 94 LYS A CA 1
ATOM 773 C C . LYS A 1 94 ? -21.646 5.896 20.458 1.00 93.94 94 LYS A C 1
ATOM 775 O O . LYS A 1 94 ? -22.608 5.960 21.211 1.00 93.94 94 LYS A O 1
ATOM 780 N N . MET A 1 95 ? -20.403 5.668 20.880 1.00 90.75 95 MET A N 1
ATOM 781 C CA . MET A 1 95 ? -20.025 5.534 22.292 1.00 90.75 95 MET A CA 1
ATOM 782 C C . MET A 1 95 ? -20.223 6.842 23.057 1.00 90.75 95 MET A C 1
ATOM 784 O O . MET A 1 95 ? -20.693 6.801 24.185 1.00 90.75 95 MET A O 1
ATOM 788 N N . MET A 1 96 ? -19.917 7.990 22.448 1.00 88.38 96 MET A N 1
ATOM 789 C CA . MET A 1 96 ? -20.143 9.305 23.055 1.00 88.38 96 MET A CA 1
ATOM 790 C C . MET A 1 96 ? -21.637 9.567 23.283 1.00 88.38 96 MET A C 1
ATOM 792 O O . MET A 1 96 ? -22.049 9.836 24.405 1.00 88.38 96 MET A O 1
ATOM 796 N N . VAL A 1 97 ? -22.462 9.370 22.251 1.00 87.62 97 VAL A N 1
ATOM 797 C CA . VAL A 1 97 ? -23.926 9.514 22.362 1.00 87.62 97 VAL A CA 1
ATOM 798 C C . VAL A 1 97 ? -24.518 8.475 23.324 1.00 87.62 97 VAL A C 1
ATOM 800 O O . VAL A 1 97 ? -25.460 8.748 24.067 1.00 87.62 97 VAL A O 1
ATOM 803 N N . TRP A 1 98 ? -23.968 7.260 23.341 1.00 88.00 98 TRP A N 1
ATOM 804 C CA . TRP A 1 98 ? -24.362 6.239 24.307 1.00 88.00 98 TRP A CA 1
ATOM 805 C C . TRP A 1 98 ? -24.004 6.656 25.739 1.00 88.00 98 TRP A C 1
ATOM 807 O O . TRP A 1 98 ? -24.840 6.547 26.629 1.00 88.00 98 TRP A O 1
ATOM 817 N N . ALA A 1 99 ? -22.813 7.204 25.972 1.00 82.31 99 ALA A N 1
ATOM 818 C CA . ALA A 1 99 ? -22.402 7.692 27.285 1.00 82.31 99 ALA A CA 1
ATOM 819 C C . ALA A 1 99 ? -23.295 8.839 27.790 1.00 82.31 99 ALA A C 1
ATOM 821 O O . ALA A 1 99 ? -23.624 8.864 28.972 1.00 82.31 99 ALA A O 1
ATOM 822 N N . GLU A 1 100 ? -23.741 9.731 26.902 1.00 77.38 100 GLU A N 1
ATOM 823 C CA . GLU A 1 100 ? -24.708 10.792 27.227 1.00 77.38 100 GLU A CA 1
ATOM 824 C C . GLU A 1 100 ? -26.097 10.242 27.592 1.00 77.38 100 GLU A C 1
ATOM 826 O O . GLU A 1 100 ? -26.797 10.816 28.421 1.00 77.38 100 GLU A O 1
ATOM 831 N N . THR A 1 101 ? -26.506 9.125 26.981 1.00 72.12 101 THR A N 1
ATOM 832 C CA . THR A 1 101 ? -27.845 8.535 27.171 1.00 72.12 101 THR A CA 1
ATOM 833 C C . THR A 1 101 ? -27.913 7.490 28.284 1.00 72.12 101 THR A C 1
ATOM 835 O O . THR A 1 101 ? -29.000 7.195 28.780 1.00 72.12 101 THR A O 1
ATOM 838 N N . THR A 1 102 ? -26.777 6.931 28.698 1.00 69.94 102 THR A N 1
ATOM 839 C CA . THR A 1 102 ? -26.705 5.978 29.812 1.00 69.94 102 THR A CA 1
ATOM 840 C C . THR A 1 102 ? -26.571 6.740 31.134 1.00 69.94 102 THR A C 1
ATOM 842 O O . THR A 1 102 ? -26.079 7.864 31.166 1.00 69.94 102 THR A O 1
ATOM 845 N N . GLU A 1 103 ? -26.976 6.118 32.243 1.00 61.84 103 GLU A N 1
ATOM 846 C CA . GLU A 1 103 ? -27.003 6.638 33.627 1.00 61.84 103 GLU A CA 1
ATOM 847 C C . GLU A 1 103 ? -25.703 7.317 34.132 1.00 61.84 103 GLU A C 1
ATOM 849 O O . GLU A 1 103 ? -25.701 7.874 35.223 1.00 61.84 103 GLU A O 1
ATOM 854 N N . PHE A 1 104 ? -24.615 7.340 33.356 1.00 60.50 104 PHE A N 1
ATOM 855 C CA . PHE A 1 104 ? -23.398 8.103 33.639 1.00 60.50 104 PHE A CA 1
ATOM 856 C C . PHE A 1 104 ? -23.628 9.612 33.712 1.00 60.50 104 PHE A C 1
ATOM 858 O O . PHE A 1 104 ? -23.038 10.246 34.581 1.00 60.50 104 PHE A O 1
ATOM 865 N N . GLY A 1 105 ? -24.495 10.185 32.869 1.00 63.97 105 GLY A N 1
ATOM 866 C CA . GLY A 1 105 ? -24.855 11.605 32.972 1.00 63.97 105 GLY A CA 1
ATOM 867 C C . GLY A 1 105 ? -25.521 11.921 34.314 1.00 63.97 105 GLY A C 1
ATOM 868 O O . GLY A 1 105 ? -25.073 12.804 35.038 1.00 63.97 105 GLY A O 1
ATOM 869 N N . LYS A 1 106 ? -26.514 11.111 34.705 1.00 66.12 106 LYS A N 1
ATOM 870 C CA . LYS A 1 106 ? -27.197 11.236 36.002 1.00 66.12 106 LYS A CA 1
ATOM 871 C C . LYS A 1 106 ? -26.281 10.931 37.188 1.00 66.12 106 LYS A C 1
ATOM 873 O O . LYS A 1 106 ? -26.398 11.580 38.216 1.00 66.12 106 LYS A O 1
ATOM 878 N N . MET A 1 107 ? -25.371 9.964 37.063 1.00 70.75 107 MET A N 1
ATOM 879 C CA . MET A 1 107 ? -24.394 9.619 38.101 1.00 70.75 107 MET A CA 1
ATOM 880 C C . MET A 1 107 ? -23.351 10.732 38.285 1.00 70.75 107 MET A C 1
ATOM 882 O O . MET A 1 107 ? -22.991 11.037 39.417 1.00 70.75 107 MET A O 1
ATOM 886 N N . LEU A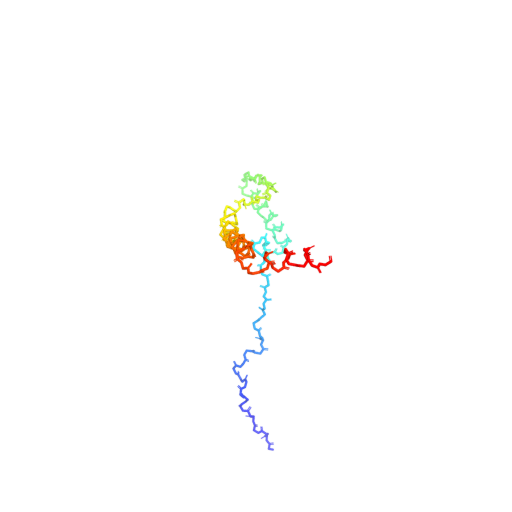 1 108 ? -22.894 11.369 37.200 1.00 71.44 108 LEU A N 1
ATOM 887 C CA . LEU A 1 108 ? -22.011 12.541 37.245 1.00 71.44 108 LEU A CA 1
ATOM 888 C C . LEU A 1 108 ? -22.708 13.754 37.862 1.00 71.44 108 LEU A C 1
ATOM 890 O O . LEU A 1 108 ? -22.103 14.439 38.683 1.00 71.44 108 LEU A O 1
ATOM 894 N N . GLU A 1 109 ? -23.969 14.005 37.509 1.00 74.81 109 GLU A N 1
ATOM 895 C CA . GLU A 1 109 ? -24.765 15.055 38.152 1.00 74.81 109 GLU A CA 1
ATOM 896 C C . GLU A 1 109 ? -25.025 1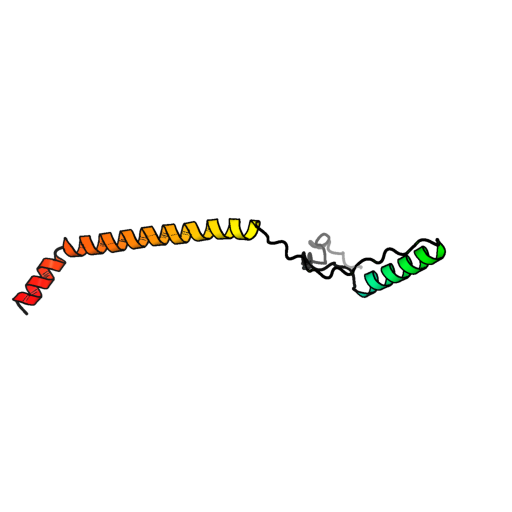4.750 39.628 1.00 74.81 109 GLU A C 1
ATOM 898 O O . GLU A 1 109 ? -24.842 15.621 40.466 1.00 74.81 109 GLU A O 1
ATOM 903 N N . PHE A 1 110 ? -25.336 13.502 39.978 1.00 79.44 110 PHE A N 1
ATOM 904 C CA . PHE A 1 110 ? -25.506 13.081 41.367 1.00 79.44 110 PHE A CA 1
ATOM 905 C C . PHE A 1 110 ? -24.226 13.263 42.196 1.00 79.44 110 PHE A C 1
ATOM 907 O O . PHE A 1 110 ? -24.300 13.719 43.331 1.00 79.44 110 PHE A O 1
ATOM 914 N N . ILE A 1 111 ? -23.050 12.936 41.647 1.00 81.75 111 ILE A N 1
ATOM 915 C CA . ILE A 1 111 ? -21.758 13.165 42.318 1.00 81.75 111 ILE A CA 1
ATOM 916 C C . ILE A 1 111 ? -21.438 14.664 42.412 1.00 81.75 111 ILE A C 1
ATOM 918 O O . ILE A 1 111 ? -20.841 15.085 43.393 1.00 81.75 111 ILE A O 1
ATOM 922 N N . ARG A 1 112 ? -21.828 15.478 41.422 1.00 78.19 112 ARG A N 1
ATOM 923 C CA . ARG A 1 112 ? -21.671 16.942 41.473 1.00 78.19 112 ARG A CA 1
ATOM 924 C C . ARG A 1 112 ? -22.567 17.578 42.535 1.00 78.19 112 ARG A C 1
ATOM 926 O O . ARG A 1 112 ? -22.133 18.509 43.201 1.00 78.19 112 ARG A O 1
ATOM 933 N N . ASP A 1 113 ? -23.800 17.104 42.654 1.00 85.00 113 ASP A N 1
ATOM 934 C CA . ASP A 1 113 ? -24.814 17.724 43.504 1.00 85.00 113 ASP A CA 1
ATOM 935 C C . ASP A 1 113 ? -24.764 17.198 44.957 1.00 85.00 113 ASP A C 1
ATOM 937 O O . ASP A 1 113 ? -25.219 17.893 45.863 1.00 85.00 113 ASP A O 1
ATOM 941 N N . ASN A 1 114 ? -24.187 16.008 45.197 1.00 76.44 114 ASN A N 1
ATOM 942 C CA . ASN A 1 114 ? -24.013 15.400 46.532 1.00 76.44 114 ASN A CA 1
ATOM 943 C C . ASN A 1 114 ? -22.544 15.206 46.969 1.00 76.44 114 ASN A C 1
ATOM 945 O O . ASN A 1 114 ? -22.298 14.524 47.969 1.00 76.44 114 ASN A O 1
ATOM 949 N N . GLY A 1 115 ? -21.580 15.732 46.210 1.00 59.59 115 GLY A N 1
ATOM 950 C CA . GLY A 1 115 ? -20.149 15.736 46.540 1.00 59.59 115 GLY A CA 1
ATOM 951 C C . GLY A 1 115 ? -19.714 16.982 47.293 1.00 59.59 115 GLY A C 1
ATOM 952 O O . GLY A 1 115 ? -20.284 18.063 47.029 1.00 59.59 115 GLY A O 1
#

Foldseek 3Di:
DDDDDPPDPCPPPPPDDPDDDDDDPPDDPDDPVVVVVVVVVVVVVCVVVVHPDPPPPPPVPPPPPPPVVVVVVVVVVVVVVVVVVVVVVVVVVVVVVVCVVDCVVVVVVVVVVVD

pLDDT: mean 72.2, std 13.54, range [47.81, 97.75]

Radius of gyration: 36.67 Å; chains: 1; bounding box: 65×79×91 Å

Secondary structure (DSSP, 8-state):
-PPP----TTTTS-SS--------TTS-SS-HHHHHHHHHHHHHHHHHTT-----------------HHHHHHHHHHHHHHHHHHHHHHHHHHHHHHHHHHSTHHHHHHHHHHH-